Protein AF-A0AAV6K1A2-F1 (afdb_monomer)

Sequence (70 aa):
MVLAASLYHIWLERNNRVFQGSPRDALALVSVVKSDIRSCLSLWRRVKRSSKNQRLCAMWNISQAIFSTV

Secondary structure (DSSP, 8-state):
-HHHHHHHHHHHHHHHHHHTTS---HHHHHHHHHHHHHHHHHT--SB---HHHHHHHHHHT--GGGBPP-

Radius of gyration: 16.27 Å; Cα contacts (8 Å, |Δi|>4): 34; chains: 1; bounding box: 40×24×43 Å

Structure (mmCIF, N/CA/C/O backbone):
data_AF-A0AAV6K1A2-F1
#
_entry.id   AF-A0AAV6K1A2-F1
#
loop_
_atom_site.group_PDB
_atom_site.id
_atom_site.type_symbol
_atom_site.label_atom_id
_atom_site.label_alt_id
_atom_site.label_comp_id
_atom_site.label_asym_id
_atom_site.label_entity_id
_atom_site.label_seq_id
_atom_site.pdbx_PDB_ins_code
_atom_site.Cartn_x
_atom_site.Cartn_y
_atom_site.Cartn_z
_atom_site.occupancy
_atom_site.B_iso_or_equiv
_atom_site.auth_seq_id
_atom_site.auth_comp_id
_atom_site.auth_asym_id
_atom_site.auth_atom_id
_atom_site.pdbx_PDB_model_num
ATOM 1 N N . MET A 1 1 ? 18.966 17.147 5.321 1.00 61.34 1 MET A N 1
ATOM 2 C CA . MET A 1 1 ? 19.427 16.573 4.037 1.00 61.34 1 MET A CA 1
ATOM 3 C C . MET A 1 1 ? 19.471 15.046 4.044 1.00 61.34 1 MET A C 1
ATOM 5 O O . MET A 1 1 ? 18.937 14.461 3.115 1.00 61.34 1 MET A O 1
ATOM 9 N N . VAL A 1 2 ? 19.977 14.385 5.096 1.00 82.62 2 VAL A N 1
ATOM 10 C CA . VAL A 1 2 ? 20.029 12.904 5.168 1.00 82.62 2 VAL A CA 1
ATOM 11 C C . VAL A 1 2 ? 18.642 12.242 5.103 1.00 82.62 2 VAL A C 1
ATOM 13 O O . VAL A 1 2 ? 18.441 11.346 4.296 1.00 82.62 2 VAL A O 1
ATOM 16 N N . LEU A 1 3 ? 17.652 12.738 5.858 1.00 81.25 3 LEU A N 1
ATOM 17 C CA . LEU A 1 3 ? 16.292 12.170 5.865 1.00 81.25 3 LEU A CA 1
ATOM 18 C C . LEU A 1 3 ? 15.616 12.206 4.484 1.00 81.25 3 LEU A C 1
ATOM 20 O O . LEU A 1 3 ? 15.008 11.226 4.064 1.00 81.25 3 LEU A O 1
ATOM 24 N N . ALA A 1 4 ? 15.733 13.330 3.775 1.00 81.38 4 ALA A N 1
ATOM 25 C CA . ALA A 1 4 ? 15.139 13.491 2.450 1.00 81.38 4 ALA A CA 1
ATOM 26 C C . ALA A 1 4 ? 15.773 12.530 1.432 1.00 81.38 4 ALA A C 1
ATOM 28 O O . ALA A 1 4 ? 15.055 11.895 0.662 1.00 81.38 4 ALA A O 1
ATOM 29 N N . ALA A 1 5 ? 17.099 12.361 1.482 1.00 82.75 5 ALA A N 1
ATOM 30 C CA . ALA A 1 5 ? 17.811 11.400 0.644 1.00 82.75 5 ALA A CA 1
ATOM 31 C C . ALA A 1 5 ? 17.402 9.950 0.962 1.00 82.75 5 ALA A C 1
ATOM 33 O O . ALA A 1 5 ? 17.117 9.181 0.047 1.00 82.75 5 ALA A O 1
ATOM 34 N N . SER A 1 6 ? 17.288 9.588 2.244 1.00 85.44 6 SER A N 1
ATOM 35 C CA . SER A 1 6 ? 16.818 8.261 2.661 1.00 85.44 6 SER A CA 1
ATOM 36 C C . SER A 1 6 ? 15.393 7.972 2.183 1.00 85.44 6 SER A C 1
ATOM 38 O O . SER A 1 6 ? 15.134 6.898 1.646 1.00 85.44 6 SER A O 1
ATOM 40 N N . LEU A 1 7 ? 14.473 8.931 2.323 1.00 78.25 7 LEU A N 1
ATOM 41 C CA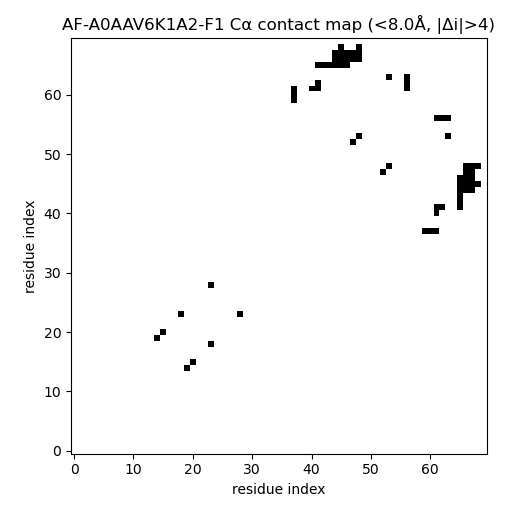 . LEU A 1 7 ? 13.092 8.788 1.850 1.00 78.25 7 LEU A CA 1
ATOM 42 C C . LEU A 1 7 ? 13.024 8.625 0.328 1.00 78.25 7 LEU A C 1
ATOM 44 O O . LEU A 1 7 ? 12.283 7.772 -0.162 1.00 78.25 7 LEU A O 1
ATOM 48 N N . TYR A 1 8 ? 13.820 9.402 -0.410 1.00 81.81 8 TYR A N 1
ATOM 49 C CA . TYR A 1 8 ? 13.904 9.296 -1.863 1.00 81.81 8 TYR A CA 1
ATOM 50 C C . TYR A 1 8 ? 14.415 7.919 -2.306 1.00 81.81 8 TYR A C 1
ATOM 52 O O . TYR A 1 8 ? 13.800 7.285 -3.161 1.00 81.81 8 TYR A O 1
ATOM 60 N N . HIS A 1 9 ? 15.480 7.413 -1.678 1.00 82.12 9 HIS A N 1
ATOM 61 C CA . HIS A 1 9 ? 16.025 6.090 -1.988 1.00 82.12 9 HIS A CA 1
ATOM 62 C C . HIS A 1 9 ? 15.042 4.955 -1.680 1.00 82.12 9 HIS A C 1
ATOM 64 O O . HIS A 1 9 ? 14.875 4.060 -2.506 1.00 82.12 9 HIS A O 1
ATOM 70 N N . ILE A 1 10 ? 14.331 5.013 -0.549 1.00 80.44 10 ILE A N 1
ATOM 71 C CA . ILE A 1 10 ? 13.303 4.019 -0.199 1.00 80.44 10 ILE A CA 1
ATOM 72 C C . ILE A 1 10 ? 12.167 4.024 -1.228 1.00 80.44 10 ILE A C 1
ATOM 74 O O . ILE A 1 10 ? 11.714 2.962 -1.663 1.00 80.44 10 ILE A O 1
ATOM 78 N N . TRP A 1 11 ? 11.703 5.210 -1.634 1.00 83.56 11 TRP A N 1
ATOM 79 C CA . TRP A 1 11 ? 10.669 5.335 -2.658 1.00 83.56 11 TRP A CA 1
ATOM 80 C C . TRP A 1 11 ? 11.140 4.780 -4.007 1.00 83.56 11 TRP A C 1
ATOM 82 O O . TRP A 1 11 ? 10.409 4.014 -4.636 1.00 83.56 11 TRP A O 1
ATOM 92 N N . LEU A 1 12 ? 12.371 5.106 -4.414 1.00 80.06 12 LEU A N 1
ATOM 93 C CA . LEU A 1 12 ? 12.969 4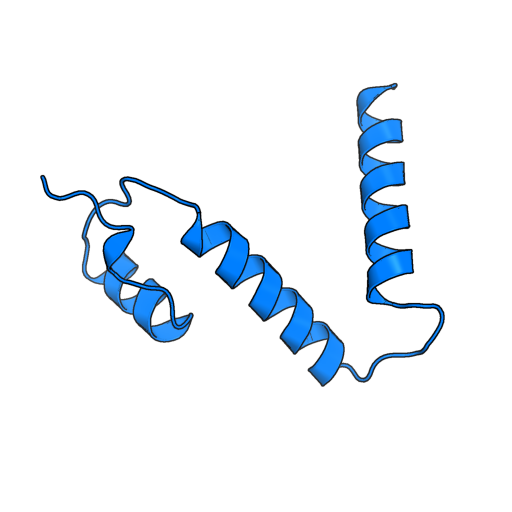.645 -5.665 1.00 80.06 12 LEU A CA 1
ATOM 94 C C . LEU A 1 12 ? 13.130 3.119 -5.690 1.00 80.06 12 LEU A C 1
ATOM 96 O O . LEU A 1 12 ? 12.726 2.477 -6.657 1.00 80.06 12 LEU A O 1
ATOM 100 N N . GLU A 1 13 ? 13.658 2.518 -4.621 1.00 81.62 13 GLU A N 1
ATOM 101 C CA . GLU A 1 13 ? 13.778 1.063 -4.505 1.00 81.62 13 GLU A CA 1
ATOM 102 C C . GLU A 1 13 ? 12.419 0.372 -4.535 1.00 81.62 13 GLU A C 1
ATOM 104 O O . GLU A 1 13 ? 12.254 -0.642 -5.214 1.00 81.62 13 GLU A O 1
ATOM 109 N N . ARG A 1 14 ? 11.427 0.919 -3.825 1.00 81.25 14 ARG A N 1
ATOM 110 C CA . ARG A 1 14 ? 10.069 0.377 -3.839 1.00 81.25 14 ARG A CA 1
ATOM 111 C C . ARG A 1 14 ? 9.470 0.454 -5.237 1.00 81.25 14 ARG A C 1
ATOM 113 O O . ARG A 1 14 ? 8.926 -0.544 -5.696 1.00 81.25 14 ARG A O 1
ATOM 120 N N . ASN A 1 15 ? 9.606 1.582 -5.930 1.00 78.25 15 ASN A N 1
ATOM 121 C CA . ASN A 1 15 ? 9.151 1.706 -7.311 1.00 78.25 15 ASN A CA 1
ATOM 122 C C . ASN A 1 15 ? 9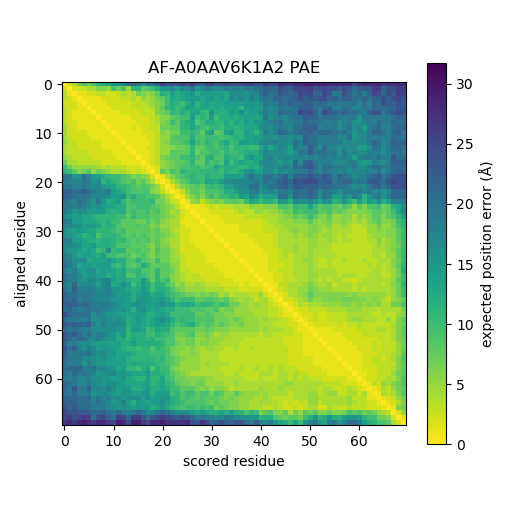.854 0.699 -8.220 1.00 78.25 15 ASN A C 1
ATOM 124 O O . ASN A 1 15 ? 9.186 -0.008 -8.964 1.00 78.25 15 ASN A O 1
ATOM 128 N N . ASN A 1 16 ? 11.173 0.554 -8.121 1.00 78.00 16 ASN A N 1
ATOM 129 C CA . ASN A 1 16 ? 11.909 -0.400 -8.947 1.00 78.00 16 ASN A CA 1
ATOM 130 C C . ASN A 1 16 ? 11.489 -1.852 -8.673 1.00 78.00 16 ASN A C 1
ATOM 132 O O . ASN A 1 16 ? 11.295 -2.620 -9.614 1.00 78.00 16 ASN A O 1
ATOM 136 N N . ARG A 1 17 ? 11.269 -2.227 -7.405 1.00 74.94 17 ARG A N 1
ATOM 137 C CA . ARG A 1 17 ? 10.771 -3.562 -7.026 1.00 74.94 17 ARG A CA 1
ATOM 138 C C . ARG A 1 17 ? 9.336 -3.806 -7.494 1.00 74.94 17 ARG A C 1
ATOM 140 O O . ARG A 1 17 ? 9.017 -4.912 -7.915 1.00 74.94 17 ARG A O 1
ATOM 147 N N . VAL A 1 18 ? 8.473 -2.794 -7.410 1.00 70.75 18 VAL A N 1
ATOM 148 C CA . VAL A 1 18 ? 7.050 -2.901 -7.769 1.00 70.75 18 VAL A CA 1
ATOM 149 C C . VAL A 1 18 ? 6.836 -2.856 -9.286 1.00 70.75 18 VAL A C 1
ATOM 151 O O . VAL A 1 18 ? 5.943 -3.538 -9.790 1.00 70.75 18 VAL A O 1
ATOM 154 N N . PHE A 1 19 ? 7.641 -2.080 -10.014 1.00 67.44 19 PHE A N 1
ATOM 155 C CA . PHE A 1 19 ? 7.446 -1.813 -11.441 1.00 67.44 19 PHE A CA 1
ATOM 156 C C . PHE A 1 19 ? 8.408 -2.569 -12.367 1.00 67.44 19 PHE A C 1
ATOM 158 O O . PHE A 1 19 ? 8.116 -2.645 -13.555 1.00 67.44 19 PHE A O 1
ATOM 165 N N . GLN A 1 20 ? 9.499 -3.168 -11.863 1.00 70.12 20 GLN A N 1
ATOM 166 C CA . GLN A 1 20 ? 10.436 -4.056 -12.592 1.00 70.12 20 GLN A CA 1
ATOM 167 C C . GLN A 1 20 ? 10.789 -3.622 -14.037 1.00 70.12 20 GLN A C 1
ATOM 169 O O . GLN A 1 20 ? 11.054 -4.457 -14.895 1.00 70.12 20 GLN A O 1
ATOM 174 N N . GLY A 1 21 ? 10.772 -2.319 -14.341 1.00 63.62 21 GLY A N 1
ATOM 175 C CA . GLY A 1 21 ? 11.013 -1.802 -15.694 1.00 63.62 21 GLY A CA 1
ATOM 176 C C . GLY A 1 21 ? 9.964 -2.188 -16.750 1.00 63.62 21 GLY A C 1
ATOM 177 O O . GLY A 1 21 ? 10.179 -1.924 -17.928 1.00 63.62 21 GLY A O 1
ATOM 178 N N . SER A 1 22 ? 8.835 -2.784 -16.355 1.00 61.47 22 SER A N 1
ATOM 179 C CA . SER A 1 22 ? 7.745 -3.152 -17.264 1.00 61.47 22 SER A CA 1
ATOM 180 C C . SER A 1 22 ? 6.580 -2.165 -17.121 1.00 61.47 22 SER A C 1
ATOM 182 O O . SER A 1 22 ? 6.157 -1.885 -15.993 1.00 61.47 22 SER A O 1
ATOM 184 N N . PRO A 1 23 ? 6.042 -1.612 -18.223 1.00 60.12 23 PRO A N 1
ATOM 185 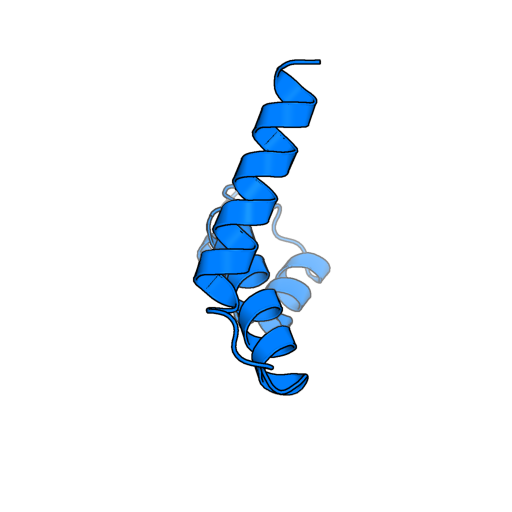C CA .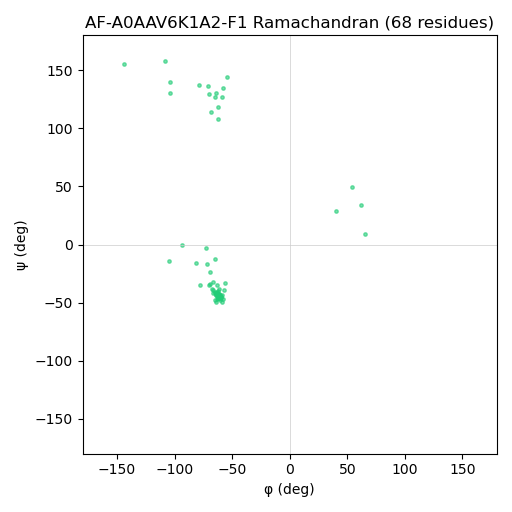 PRO A 1 23 ? 4.839 -0.797 -18.157 1.00 60.12 23 PRO A CA 1
ATOM 186 C C . PRO A 1 23 ? 3.693 -1.675 -17.650 1.00 60.12 23 PRO A C 1
ATOM 188 O O . PRO A 1 23 ? 3.219 -2.576 -18.338 1.00 60.12 23 PRO A O 1
ATOM 191 N N . ARG A 1 24 ? 3.275 -1.442 -16.404 1.00 63.22 24 ARG A N 1
ATOM 192 C CA . ARG A 1 24 ? 2.080 -2.074 -15.851 1.00 63.22 24 ARG A CA 1
ATOM 193 C C . ARG A 1 24 ? 0.851 -1.352 -16.367 1.00 63.22 24 ARG A C 1
ATOM 195 O O . ARG A 1 24 ? 0.801 -0.125 -16.364 1.00 63.22 24 ARG A O 1
ATOM 202 N N . ASP A 1 25 ? -0.150 -2.137 -16.737 1.00 76.31 25 ASP A N 1
ATOM 203 C CA . ASP A 1 25 ? -1.485 -1.626 -17.010 1.00 76.31 25 ASP A CA 1
ATOM 204 C C . ASP A 1 25 ? -2.006 -0.817 -15.807 1.00 76.31 25 ASP A C 1
ATOM 206 O O . ASP A 1 25 ? -1.732 -1.144 -14.644 1.00 76.31 25 ASP A O 1
ATOM 210 N N . ALA A 1 26 ? -2.759 0.249 -16.076 1.00 78.50 26 ALA A N 1
ATOM 211 C CA . ALA A 1 26 ? -3.242 1.170 -15.050 1.00 78.50 26 ALA A CA 1
ATOM 212 C C . ALA A 1 26 ? -4.050 0.438 -13.963 1.00 78.50 26 ALA A C 1
ATOM 214 O O . ALA A 1 26 ? -3.963 0.772 -12.779 1.00 78.50 26 ALA A O 1
ATOM 215 N N . LEU A 1 27 ? -4.776 -0.620 -14.336 1.00 78.44 27 LEU A N 1
ATOM 216 C CA . LEU A 1 27 ? -5.526 -1.452 -13.396 1.00 78.44 27 LEU A CA 1
ATOM 217 C C . LEU A 1 27 ? -4.610 -2.240 -12.451 1.00 78.44 27 LEU A C 1
ATOM 219 O O . LEU A 1 27 ? -4.911 -2.355 -11.260 1.00 78.44 27 LEU A O 1
ATOM 223 N N . ALA A 1 28 ? -3.474 -2.735 -12.947 1.00 78.38 28 ALA A N 1
ATOM 224 C CA . ALA A 1 28 ? -2.478 -3.433 -12.139 1.00 78.38 28 ALA A CA 1
ATOM 225 C C . ALA A 1 28 ? -1.755 -2.481 -11.170 1.00 78.38 28 ALA A C 1
ATOM 227 O O . ALA A 1 28 ? -1.432 -2.860 -10.045 1.00 78.38 28 ALA A O 1
ATOM 228 N N . LEU A 1 29 ? -1.535 -1.225 -11.565 1.00 80.69 29 LEU A N 1
ATOM 229 C CA . LEU A 1 29 ? -1.028 -0.197 -10.654 1.00 80.69 29 LEU A CA 1
ATOM 230 C C . LEU A 1 29 ? -2.035 0.083 -9.529 1.00 80.69 29 LEU A C 1
ATOM 232 O O . LEU A 1 29 ? -1.681 0.066 -8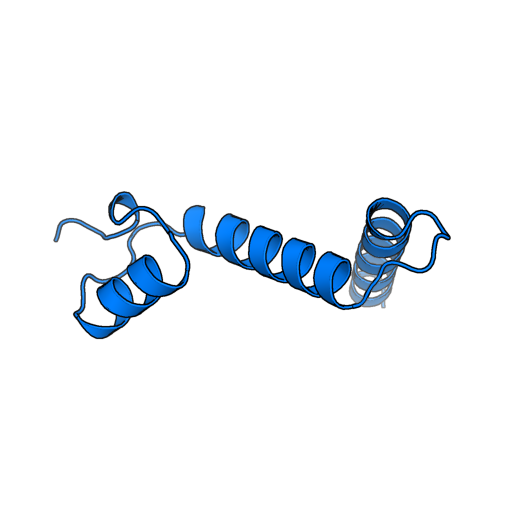.348 1.00 80.69 29 LEU A O 1
ATOM 236 N N . VAL A 1 30 ? -3.303 0.302 -9.886 1.00 82.44 30 VAL A N 1
ATOM 237 C CA . VAL A 1 30 ? -4.373 0.571 -8.918 1.00 82.44 30 VAL A CA 1
ATOM 238 C C . VAL A 1 30 ? -4.560 -0.604 -7.956 1.00 82.44 30 VAL A C 1
ATOM 240 O O . VAL A 1 30 ? -4.791 -0.378 -6.767 1.00 82.44 30 VAL A O 1
ATOM 243 N N . SER A 1 31 ? -4.444 -1.850 -8.424 1.00 84.31 31 SER A N 1
ATOM 244 C CA . SER A 1 31 ? -4.577 -3.028 -7.560 1.00 84.31 31 SER A CA 1
ATOM 245 C C . SER A 1 31 ? -3.463 -3.104 -6.512 1.00 84.31 31 SER A C 1
ATOM 247 O O . SER A 1 31 ? -3.760 -3.348 -5.341 1.00 84.31 31 SER A O 1
ATOM 249 N N . VAL A 1 32 ? -2.215 -2.797 -6.885 1.00 83.81 32 VAL A N 1
ATOM 250 C CA . VAL A 1 32 ? -1.096 -2.727 -5.934 1.00 83.81 32 VAL A CA 1
ATOM 251 C C . VAL A 1 32 ? -1.291 -1.609 -4.924 1.00 83.81 32 VAL A C 1
ATOM 253 O O . VAL A 1 32 ? -1.187 -1.857 -3.725 1.00 83.81 32 VAL A O 1
ATOM 256 N N . VAL A 1 33 ? -1.645 -0.403 -5.373 1.00 83.19 33 VAL A N 1
ATOM 257 C CA . VAL A 1 33 ? -1.895 0.723 -4.461 1.00 83.19 33 VAL A CA 1
ATOM 258 C C . VAL A 1 33 ? -3.015 0.381 -3.475 1.00 83.19 33 VAL A C 1
ATOM 260 O O . VAL A 1 33 ? -2.873 0.610 -2.274 1.00 83.19 33 VAL A O 1
ATOM 263 N N . LYS A 1 34 ? -4.109 -0.231 -3.947 1.00 85.62 34 LYS A N 1
ATOM 264 C CA . LYS A 1 34 ? -5.201 -0.684 -3.075 1.00 85.62 34 LYS A CA 1
ATOM 265 C C . LYS A 1 34 ? -4.746 -1.752 -2.080 1.00 85.62 34 LYS A C 1
ATOM 267 O O . LYS A 1 34 ? -5.176 -1.715 -0.929 1.00 85.62 34 LYS A O 1
ATOM 272 N N . SER A 1 35 ? -3.903 -2.688 -2.513 1.00 86.06 35 SER A N 1
ATOM 273 C CA . SER A 1 35 ? -3.338 -3.728 -1.650 1.00 86.06 35 SER A CA 1
ATOM 274 C C . SER A 1 35 ? -2.481 -3.126 -0.540 1.00 86.06 35 SER A C 1
ATOM 276 O O . SER A 1 35 ? -2.671 -3.463 0.624 1.00 86.06 35 SER A O 1
ATOM 278 N N . ASP A 1 36 ? -1.606 -2.178 -0.871 1.00 86.06 36 ASP A N 1
ATOM 279 C CA . ASP A 1 36 ? -0.723 -1.543 0.108 1.00 86.06 36 ASP A CA 1
ATOM 280 C C . ASP A 1 36 ? -1.491 -0.695 1.120 1.00 86.06 36 ASP A C 1
ATOM 282 O O . ASP A 1 36 ? -1.232 -0.780 2.321 1.00 86.06 36 ASP A O 1
ATOM 286 N N . ILE A 1 37 ? -2.493 0.065 0.667 1.00 83.94 37 ILE A N 1
ATOM 287 C CA . ILE A 1 37 ? -3.384 0.809 1.567 1.00 83.94 37 ILE A CA 1
ATOM 288 C C . ILE A 1 37 ? -4.102 -0.157 2.517 1.00 83.94 37 ILE A C 1
ATOM 290 O O . ILE A 1 37 ? -4.137 0.089 3.723 1.00 83.94 37 ILE A O 1
ATOM 294 N N . ARG A 1 38 ? -4.635 -1.277 2.004 1.00 86.19 38 ARG A N 1
ATOM 295 C CA . ARG A 1 38 ? -5.300 -2.292 2.834 1.00 86.19 38 ARG A CA 1
ATOM 296 C C . ARG A 1 38 ? -4.346 -2.874 3.876 1.00 86.19 38 ARG A C 1
ATOM 298 O O . ARG A 1 38 ? -4.723 -2.956 5.043 1.00 86.19 38 ARG A O 1
ATOM 305 N N . SER A 1 39 ? -3.126 -3.231 3.479 1.00 84.62 39 SER A N 1
ATOM 306 C CA . SER A 1 39 ? -2.096 -3.749 4.384 1.00 84.62 39 SER A CA 1
ATOM 307 C C . SER A 1 39 ? -1.782 -2.747 5.493 1.00 84.62 39 SER A C 1
ATOM 309 O O . SER A 1 39 ? -1.865 -3.098 6.668 1.00 84.62 39 SER A O 1
ATOM 311 N N . CYS A 1 40 ? -1.531 -1.481 5.154 1.00 84.38 40 CYS A N 1
ATOM 312 C CA . CYS A 1 40 ? -1.280 -0.430 6.142 1.00 84.38 40 CYS A CA 1
ATOM 313 C C . CYS A 1 40 ? -2.445 -0.263 7.125 1.00 84.38 40 CYS A C 1
ATOM 315 O O . CYS A 1 40 ? -2.228 -0.234 8.336 1.00 84.38 40 CYS A O 1
ATOM 317 N N . LEU A 1 41 ? -3.681 -0.203 6.621 1.00 82.88 41 LEU A N 1
ATOM 318 C CA . LEU A 1 41 ? -4.869 -0.063 7.462 1.00 82.88 41 LEU A CA 1
ATOM 319 C C . LEU A 1 41 ? -5.118 -1.298 8.344 1.00 82.88 41 LEU A C 1
ATOM 321 O O . LEU A 1 41 ? -5.603 -1.154 9.462 1.00 82.88 41 LEU A O 1
ATOM 325 N N . SER A 1 42 ? -4.766 -2.501 7.881 1.00 82.81 42 SER A N 1
ATOM 326 C CA . SER A 1 42 ? -4.915 -3.739 8.663 1.00 82.81 42 SER A CA 1
ATOM 327 C C . SER A 1 42 ? -3.964 -3.830 9.862 1.00 82.81 42 SER A C 1
ATOM 329 O O . SER A 1 42 ? -4.259 -4.525 10.832 1.00 82.81 42 SER A O 1
ATOM 331 N N . LEU A 1 43 ? -2.839 -3.108 9.819 1.00 83.50 43 LEU A N 1
ATOM 332 C CA . LEU A 1 43 ? -1.859 -3.055 10.907 1.00 83.50 43 LEU A CA 1
ATOM 333 C C . LEU A 1 43 ? -2.258 -2.073 12.015 1.00 83.50 43 LEU A C 1
ATOM 335 O O . LEU A 1 43 ? -1.700 -2.122 13.114 1.00 83.50 43 LEU A O 1
ATOM 339 N N . TRP A 1 44 ? -3.206 -1.171 11.746 1.00 81.69 44 TRP A N 1
ATOM 340 C CA . TRP A 1 44 ? -3.662 -0.205 12.735 1.00 81.69 44 TRP A CA 1
ATOM 341 C C . TRP A 1 44 ? -4.451 -0.912 13.833 1.00 81.69 44 TRP A C 1
ATOM 343 O O . TRP A 1 44 ? -5.377 -1.675 13.577 1.00 81.69 44 TRP A O 1
ATOM 353 N N . ARG A 1 45 ? -4.082 -0.642 15.085 1.00 79.69 45 ARG A N 1
ATOM 354 C CA . ARG A 1 45 ? -4.763 -1.174 16.268 1.00 79.69 45 ARG A CA 1
ATOM 355 C C . ARG A 1 45 ? -5.539 -0.066 16.961 1.00 79.69 45 ARG A C 1
ATOM 357 O O . ARG A 1 45 ? -5.187 1.106 16.850 1.00 79.69 45 ARG A O 1
ATOM 364 N N . ARG A 1 46 ? -6.546 -0.458 17.744 1.00 81.75 46 ARG A N 1
ATOM 365 C CA . ARG A 1 46 ? -7.349 0.444 18.586 1.00 81.75 46 ARG A CA 1
ATOM 366 C C . ARG A 1 46 ? -8.111 1.508 17.794 1.00 81.75 46 ARG A C 1
ATOM 368 O O . ARG A 1 46 ? -8.309 2.627 18.262 1.00 81.75 46 ARG A O 1
ATOM 375 N N . VAL A 1 47 ? -8.554 1.168 16.587 1.00 84.31 47 VAL A N 1
ATOM 376 C CA . VAL A 1 47 ? -9.411 2.069 15.818 1.00 84.31 47 VAL A CA 1
ATOM 377 C C . VAL A 1 47 ? -10.724 2.238 16.583 1.00 84.31 47 VAL A C 1
ATOM 379 O O . VAL A 1 47 ? -11.346 1.254 16.986 1.00 84.31 47 VAL A O 1
ATOM 382 N N . LYS A 1 48 ? -11.177 3.479 16.786 1.00 87.69 48 LYS A N 1
ATOM 383 C CA . LYS A 1 48 ? -12.472 3.731 17.428 1.00 87.69 48 LYS A CA 1
ATOM 384 C C . LYS A 1 48 ? -13.580 3.071 16.612 1.00 87.69 48 LYS A C 1
ATOM 386 O O . LYS A 1 48 ? -13.722 3.340 15.414 1.00 87.69 48 LYS A O 1
ATOM 391 N N . ARG A 1 49 ? -14.407 2.253 17.262 1.00 87.62 49 ARG A N 1
ATOM 392 C CA . ARG A 1 49 ? -15.585 1.668 16.623 1.00 87.62 49 ARG A CA 1
ATOM 393 C C . ARG A 1 49 ? -16.608 2.776 16.345 1.00 87.62 49 ARG A C 1
ATOM 395 O O . ARG A 1 49 ? -17.122 3.408 17.261 1.00 87.62 49 ARG A O 1
ATOM 402 N N . SER A 1 50 ? -16.867 3.044 15.069 1.00 89.94 50 SER A N 1
ATOM 403 C CA . SER A 1 50 ? -17.900 3.979 14.606 1.00 89.94 50 SER A CA 1
ATOM 404 C C . SER A 1 50 ? -18.533 3.451 13.323 1.00 89.94 50 SER A C 1
ATOM 406 O O . SER A 1 50 ? -17.889 2.702 12.587 1.00 89.94 50 SER A O 1
ATOM 408 N N . SER A 1 51 ? -19.768 3.855 13.022 1.00 89.50 51 SER A N 1
ATOM 409 C CA . SER A 1 51 ? -20.460 3.465 11.783 1.00 89.50 51 SER A CA 1
ATOM 410 C C . SER A 1 51 ? -19.667 3.858 10.530 1.00 89.50 51 SER A C 1
ATOM 412 O O . SER A 1 51 ? -19.542 3.069 9.594 1.00 89.50 51 SER A O 1
ATOM 414 N N . LYS A 1 52 ? -19.041 5.044 10.541 1.00 89.69 52 LYS A N 1
ATOM 415 C CA . LYS A 1 52 ? -18.146 5.511 9.470 1.00 89.69 52 LYS A CA 1
ATOM 416 C C . LYS A 1 52 ? -16.938 4.586 9.296 1.00 89.69 52 LYS A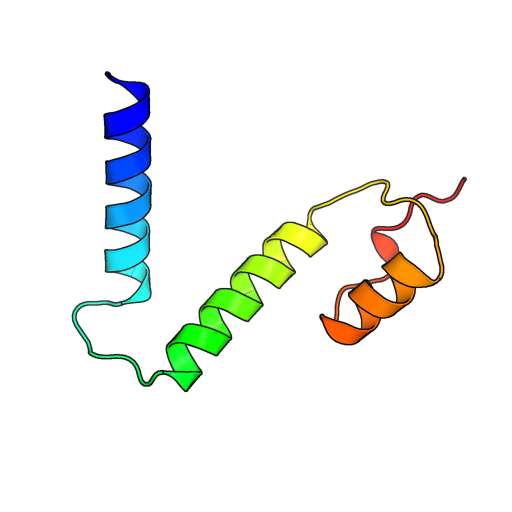 C 1
ATOM 418 O O . LYS A 1 52 ? -16.654 4.168 8.176 1.00 89.69 52 LYS A O 1
ATOM 423 N N . ASN A 1 53 ? -16.266 4.217 10.388 1.00 88.25 53 ASN A N 1
ATOM 424 C CA . ASN A 1 53 ? -15.085 3.353 10.313 1.00 88.25 53 ASN A CA 1
ATOM 425 C C . ASN A 1 53 ? -15.447 1.914 9.927 1.00 88.25 53 ASN A C 1
ATOM 427 O O . ASN A 1 53 ? -14.703 1.279 9.188 1.00 88.25 53 ASN A O 1
ATOM 431 N N . GLN A 1 54 ? -16.601 1.405 10.365 1.00 89.25 54 GLN A N 1
ATOM 432 C CA . GLN A 1 54 ? -17.112 0.096 9.945 1.00 89.25 54 GLN A CA 1
ATOM 433 C C . GLN A 1 54 ? -17.413 0.065 8.446 1.00 89.25 54 GLN A C 1
ATOM 435 O O . GLN A 1 54 ? -17.015 -0.880 7.767 1.00 89.25 54 GLN A O 1
ATOM 440 N N . ARG A 1 55 ? -18.044 1.121 7.913 1.00 90.88 55 ARG A N 1
ATOM 441 C CA . ARG A 1 55 ? -18.280 1.268 6.471 1.00 90.88 55 ARG A CA 1
ATOM 442 C C . ARG A 1 55 ? -16.969 1.328 5.688 1.00 90.88 55 ARG A C 1
ATOM 444 O O . ARG A 1 55 ? -16.859 0.677 4.655 1.00 90.88 55 ARG A O 1
ATOM 451 N N . LEU A 1 56 ? -15.974 2.067 6.185 1.00 88.00 56 LEU A N 1
ATOM 452 C CA . LEU A 1 56 ? -14.634 2.106 5.589 1.00 88.00 56 LEU A CA 1
ATOM 453 C C . LEU A 1 56 ? -13.980 0.718 5.586 1.00 88.00 56 LEU A C 1
ATOM 455 O O . LEU A 1 56 ? -13.471 0.302 4.550 1.00 88.00 56 LEU A O 1
ATOM 459 N N . CYS A 1 57 ? -14.052 -0.027 6.692 1.00 88.19 57 CYS A N 1
ATOM 460 C CA . CYS A 1 57 ? -13.516 -1.389 6.754 1.00 88.19 57 CYS A CA 1
ATOM 461 C C . CYS A 1 57 ? -14.201 -2.318 5.747 1.00 88.19 57 CYS A C 1
ATOM 463 O O . CYS A 1 57 ? -13.514 -3.045 5.037 1.00 88.19 57 CYS A O 1
ATOM 465 N N . ALA A 1 58 ? -15.530 -2.250 5.625 1.00 88.75 58 ALA A N 1
ATOM 466 C CA . ALA A 1 58 ? -16.275 -3.037 4.644 1.00 88.75 58 ALA A CA 1
ATOM 467 C C . ALA A 1 58 ? -15.883 -2.676 3.200 1.00 88.75 58 ALA A C 1
ATOM 469 O O . ALA A 1 58 ? -15.602 -3.559 2.396 1.00 88.75 58 ALA A O 1
ATOM 470 N N . MET A 1 59 ? -15.786 -1.381 2.885 1.00 89.06 59 MET A N 1
ATOM 471 C CA . MET A 1 59 ? -15.420 -0.896 1.548 1.00 89.06 59 MET A CA 1
ATOM 472 C C . MET A 1 59 ? -14.004 -1.315 1.129 1.00 89.06 59 MET A C 1
ATOM 474 O O . MET A 1 59 ? -13.760 -1.595 -0.042 1.00 89.06 59 MET A O 1
ATOM 478 N N . TRP A 1 60 ? -13.070 -1.369 2.079 1.00 88.12 60 TRP A N 1
ATOM 479 C CA . TRP A 1 60 ? -11.677 -1.749 1.832 1.00 88.12 60 TRP A CA 1
ATOM 480 C C . TRP A 1 60 ? -11.386 -3.241 2.063 1.00 88.12 60 TRP A C 1
ATOM 482 O O . TRP A 1 60 ? -10.257 -3.684 1.829 1.00 88.12 60 TRP A O 1
ATOM 492 N N . ASN A 1 61 ? -12.400 -4.017 2.462 1.00 87.69 61 ASN A N 1
ATOM 493 C CA . ASN A 1 61 ? -12.306 -5.425 2.846 1.00 87.69 61 ASN A CA 1
ATOM 494 C C . ASN A 1 61 ? -11.256 -5.677 3.949 1.00 87.69 61 ASN A C 1
ATOM 496 O O . ASN A 1 61 ? -10.364 -6.513 3.815 1.00 87.69 61 ASN A O 1
ATOM 500 N N . ILE A 1 62 ? -11.324 -4.880 5.018 1.00 87.25 62 ILE A N 1
ATOM 501 C CA . ILE A 1 62 ? -10.438 -4.952 6.185 1.00 87.25 62 ILE A CA 1
ATOM 502 C C . ILE A 1 62 ? -11.194 -5.602 7.344 1.00 87.25 62 ILE A C 1
ATOM 504 O O . ILE A 1 62 ? -12.370 -5.312 7.576 1.00 87.25 62 ILE A O 1
ATOM 508 N N . SER A 1 63 ? -10.503 -6.461 8.097 1.00 85.00 63 SER A N 1
ATOM 509 C CA . SER A 1 63 ? -11.063 -7.114 9.281 1.00 85.00 63 SER A CA 1
ATOM 510 C C . SER A 1 63 ? -11.538 -6.097 10.319 1.00 85.00 63 SER A C 1
ATOM 512 O O . SER A 1 63 ? -10.814 -5.170 10.678 1.00 85.00 63 SER A O 1
ATOM 514 N N . GLN A 1 64 ? -12.729 -6.315 10.878 1.00 83.38 64 GLN A N 1
ATOM 515 C CA . GLN A 1 64 ? -13.241 -5.503 11.985 1.00 83.38 64 GLN A CA 1
ATOM 516 C C . GLN A 1 64 ? -12.530 -5.779 13.323 1.00 83.38 64 GLN A C 1
ATOM 518 O O . GLN A 1 64 ? -12.789 -5.085 14.304 1.00 83.38 64 GLN A O 1
ATOM 523 N N . ALA A 1 65 ? -11.593 -6.734 13.368 1.00 81.81 65 ALA A N 1
ATOM 524 C CA . ALA A 1 65 ? -10.753 -6.999 14.538 1.00 81.81 65 ALA A CA 1
ATOM 525 C C . ALA A 1 65 ? -9.801 -5.834 14.889 1.00 81.81 65 ALA A C 1
ATOM 527 O O . ALA A 1 65 ? -9.235 -5.816 15.978 1.00 81.81 65 ALA A O 1
ATOM 528 N N . ILE A 1 66 ? -9.634 -4.848 13.997 1.00 85.19 66 ILE A N 1
ATOM 529 C CA . ILE A 1 66 ? -8.821 -3.646 14.252 1.00 85.19 66 ILE A CA 1
ATOM 530 C C . ILE A 1 66 ? -9.471 -2.671 15.247 1.00 85.19 66 ILE A C 1
ATOM 532 O O . ILE A 1 66 ? -8.802 -1.771 15.772 1.00 85.19 66 ILE A O 1
ATOM 536 N N . PHE A 1 67 ? -10.781 -2.811 15.486 1.00 84.12 67 PHE A N 1
ATOM 537 C CA . PHE A 1 67 ? -11.497 -1.945 16.413 1.00 84.12 67 PHE A CA 1
ATOM 538 C C . PHE A 1 67 ? -11.100 -2.246 17.856 1.00 84.12 67 PHE A C 1
ATOM 540 O O . PHE A 1 67 ? -11.043 -3.404 18.260 1.00 84.12 67 PHE A O 1
ATOM 547 N N . SER A 1 68 ? -10.874 -1.203 18.657 1.00 76.38 68 SER A N 1
ATOM 548 C CA . SER A 1 68 ? -10.780 -1.383 20.108 1.00 76.38 68 SER A CA 1
ATOM 549 C C . SER A 1 68 ? -12.133 -1.846 20.645 1.00 76.38 68 SER A C 1
ATOM 551 O O . SER A 1 68 ? -13.148 -1.177 20.420 1.00 76.38 68 SER A O 1
ATOM 553 N N . THR A 1 69 ? -12.147 -2.949 21.390 1.00 62.03 69 THR A N 1
ATOM 554 C CA . THR A 1 69 ? -13.143 -3.139 22.444 1.00 62.03 69 THR A CA 1
ATOM 555 C C . THR A 1 69 ? -12.907 -2.023 23.451 1.00 62.03 69 THR A C 1
ATOM 557 O O . THR A 1 69 ? -11.783 -1.873 23.930 1.00 62.03 69 THR A O 1
ATOM 560 N N . VAL A 1 70 ? -13.915 -1.170 23.641 1.00 54.44 70 VAL A N 1
ATOM 561 C CA . VAL A 1 70 ? -13.941 -0.215 24.757 1.00 54.44 70 VAL A CA 1
ATOM 562 C C . VAL A 1 70 ? -13.677 -0.974 26.051 1.00 54.44 70 VAL A C 1
ATOM 564 O O . VAL A 1 70 ? -14.222 -2.096 26.160 1.00 54.44 70 VAL A O 1
#

pLDDT: mean 80.77, std 8.09, range [54.44, 90.88]

Organism: NCBI:txid479676

Solvent-accessible surface area (backbone atoms only — not comparable to full-atom values): 4174 Å² total; per-residue (Å²): 111,69,67,60,52,53,51,49,51,53,51,50,52,49,48,48,70,76,41,69,94,50,91,68,55,71,68,61,51,52,51,50,54,52,49,52,52,42,54,58,59,63,70,44,69,62,39,75,76,41,73,69,53,51,51,50,27,61,77,60,72,42,73,75,80,30,37,41,80,128

Mean predicted aligned error: 9.71 Å

Foldseek 3Di:
DVVVVVVVVVVVVVCCVQCVVPDDDPVSVVVVVLVVVQVVVLPAAQDDDDPVVVVVCVVSVHDPNRHDDD

=== Feature glossary ===
Key to the feature types in this record:

— What the protein is —

Primary structure: the covalent order of the twenty standard amino acids along the backbone. Two proteins with the same 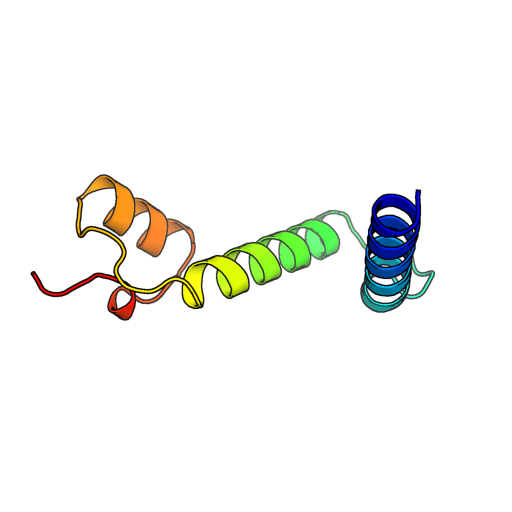sequence will (almost always) fold to the same structure; two with 30% identity often share a fold but not the details.

Database cross-references. InterPro integrates a dozen domain/family signature databases into unified entries with residue-range hits. GO terms attach function/process/location labels with evidence codes. CATH codes position the fold in a four-level structural taxonomy. Organism is the NCBI-taxonomy species name.

— Where its atoms are —

The mmCIF block holds the 3D Cartesian coordinates of each backbone atom (N, Cα, C, O) in ångströms. mmCIF is the PDB's canonical archive format — a tagged-loop text representation of the atomic model.

Six rendered views show the 3D structure from the faces of a cube — i.e. along ±x, ±y, ±z. Rendering representation is drawn randomly per protein from cartoon (secondary-structure ribbons), sticks (backbone bonds), or molecular surface; coloring is either N→C rainbow (blue at the N-terminus through red at the C-terminus) or one color per chain.

— Local backbone conformation —

DSSP 8-state secondary structure assigns each residue one of H (α-helix), G (3₁₀-helix), I (π-helix), E (extended β-strand), B (isolated β-bridge), T (hydrogen-bonded turn), S (bend), or '-' (coil). The assignment is computed from backbone hydrogen-bond geometry via the Kabsch–Sander algorithm.

P-SEA three-state annotation labels each residue as helix, strand, or coil based purely on the geometry of the Cα trace. It serves as a fallback when the full backbone (and thus DSSP) is unavailable.

The φ/ψ torsion pair specifies the backbone conformation at each residue. φ rotates about the N–Cα bond, ψ about the Cα–C bond. Steric clashes forbid most of the (φ, ψ) plane — the allowed regions (α-helix basin, β-sheet basin, left-handed helix) are the Ramachandran-allowed regions.

— Global shape and packing —

The geometric summary reports three shape descriptors. Rg (radius of gyration) measures how spread out the Cα atoms are about their centre of mass; compact globular proteins have small Rg, elongated or unfolded ones large. Cα contacts (<8 Å, |i−j|>4) count long-range residue pairs in spatial proximity — high for tightly packed folds, near zero for rods or random coil. The bounding-box extents give the protein's footprint along x, y, z in Å.

Accessible surface area quantifies burial. A residue with SASA near zero is packed into the hydrophobic core; one with SASA >100 Å² sits on the surface. Computed here via the Shrake–Rupley numerical algorithm with a 1.4 Å probe.

Plot images: a contact map (which residues are close in 3D, as an N×N binary image), a Ramachandran scatter (backbone torsion angles, revealing secondary-structure composition at a glance), and — for AlphaFold structures — a PAE heatmap (pairwise prediction confidence).

— Structural neighborhood —

The Foldseek 3Di string encodes local tertiary geometry as a 20-letter alphabet — one character per residue — derived from the relative positions of nearby Cα atoms. Unlike the amino-acid sequence, 3Di is a direct function of the 3D structure, so two proteins with the same fold have similar 3Di strings even at low sequence identity.

Nearest PDB neighbors are the top structural matches found by Foldseek when searching this structure against the entire Protein Data Bank. Each hit reports a TM-score (0 to 1; >0.5 almost always implies the same fold) and an E-value. These are *structural* homologs — they may share no detectable sequence similarity.

— Confidence and disorder —

For AlphaFold models, the B-factor field carries pLDDT — the model's own estimate of local accuracy on a 0–100 scale. Regions with pLDDT<50 should be treated as essentially unmodeled; they often correspond to intrinsically disordered segments.

B-factor (De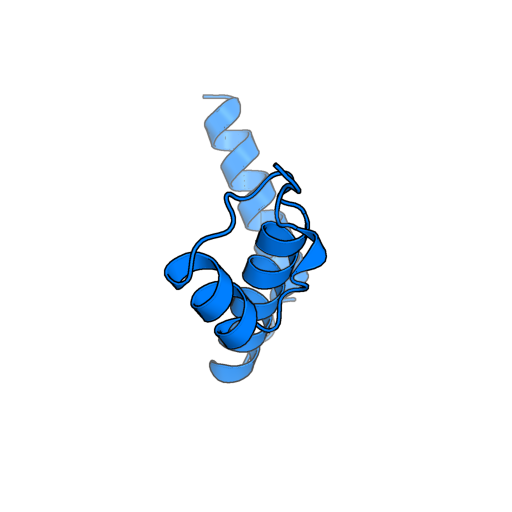bye–Waller factor) reflects atomic displacement in the crystal lattice. It is an experimental observable (units Å²), not a prediction; low values mean the atom is pinned down, high values mean it moves or is heterogeneous across the crystal.

Predicted aligned error is AlphaFold's pairwise confidence. Unlike pLDDT (per-residue), PAE is per-residue-pair and captures whether two parts of the structure are correctly placed relative to each other. Units are ångströms of expected positional error.